Protein AF-A0A7V9ZHH3-F1 (afdb_monomer_lite)

pLDDT: mean 85.67, std 10.82, range [55.69, 96.56]

Foldseek 3Di:
DVVVVCCDVVVVDDDDDDPLVVLLVVLCVLQPCVRCVVCLPPDLVVVCVVSVHDSVSSVVNVVVVVVVVVVD

Structure (mmCIF, N/CA/C/O backbone):
data_AF-A0A7V9ZHH3-F1
#
_entry.id   AF-A0A7V9ZHH3-F1
#
loop_
_atom_site.group_PDB
_atom_site.id
_atom_site.type_symbol
_atom_site.label_atom_id
_atom_site.label_alt_id
_atom_site.label_comp_id
_atom_site.label_asym_id
_atom_site.label_entity_id
_atom_site.label_seq_id
_atom_site.pdbx_PDB_ins_code
_atom_site.Cartn_x
_atom_site.Cartn_y
_atom_site.Cartn_z
_atom_site.occupancy
_atom_site.B_iso_or_equiv
_atom_site.auth_seq_id
_atom_site.auth_comp_id
_atom_site.auth_asym_id
_atom_site.auth_atom_id
_atom_site.pdbx_PDB_model_num
ATOM 1 N N . MET A 1 1 ? -10.033 8.658 1.278 1.00 57.41 1 MET A N 1
ATOM 2 C CA . MET A 1 1 ? -10.026 9.375 2.578 1.00 57.41 1 MET A CA 1
ATOM 3 C C . MET A 1 1 ? -11.347 9.286 3.351 1.00 57.41 1 MET A C 1
ATOM 5 O O . MET A 1 1 ? -11.293 9.256 4.570 1.00 57.41 1 MET A O 1
ATOM 9 N N . CYS A 1 2 ? -12.521 9.173 2.711 1.00 68.00 2 CYS A N 1
ATOM 10 C CA . CYS A 1 2 ? -13.802 9.094 3.441 1.00 68.00 2 CYS A CA 1
ATOM 11 C C . CYS A 1 2 ? -14.046 7.766 4.190 1.00 68.00 2 CYS A C 1
ATOM 13 O O . CYS A 1 2 ? -14.701 7.769 5.225 1.00 68.00 2 CYS A O 1
ATOM 15 N N . VAL A 1 3 ? -13.518 6.642 3.691 1.00 70.12 3 VAL A N 1
ATOM 16 C CA . VAL A 1 3 ? -13.725 5.304 4.286 1.00 70.12 3 VAL A CA 1
ATOM 17 C C . VAL A 1 3 ? -12.975 5.156 5.616 1.00 70.12 3 VAL A C 1
ATOM 19 O O . VAL A 1 3 ? -13.599 4.841 6.617 1.00 70.12 3 VAL A O 1
ATOM 22 N N . TYR A 1 4 ? -11.681 5.494 5.669 1.00 68.56 4 TYR A N 1
ATOM 23 C CA . TYR A 1 4 ? -10.908 5.462 6.918 1.00 68.56 4 TYR A CA 1
ATOM 24 C C . TYR A 1 4 ? -11.477 6.412 7.986 1.00 68.56 4 TYR A C 1
ATOM 26 O O . TYR A 1 4 ? -11.641 6.026 9.139 1.00 68.56 4 TYR A O 1
ATOM 34 N N . ALA A 1 5 ? -11.849 7.640 7.600 1.00 68.25 5 ALA A N 1
ATOM 35 C CA . ALA A 1 5 ? -12.481 8.587 8.518 1.00 68.25 5 ALA A CA 1
ATOM 36 C C . ALA A 1 5 ? -13.809 8.050 9.077 1.00 68.25 5 ALA A C 1
ATOM 38 O O . ALA A 1 5 ? -14.062 8.168 10.272 1.00 68.25 5 ALA A O 1
ATOM 39 N N . ARG A 1 6 ? -14.635 7.412 8.237 1.00 77.31 6 ARG A N 1
ATOM 40 C CA . ARG A 1 6 ? -15.851 6.721 8.681 1.00 77.31 6 ARG A CA 1
ATOM 41 C C . ARG A 1 6 ? -15.514 5.599 9.660 1.00 77.31 6 ARG A C 1
ATOM 43 O O . ARG A 1 6 ? -16.137 5.529 10.710 1.00 77.31 6 ARG A O 1
ATOM 50 N N . ASP A 1 7 ? -14.553 4.743 9.340 1.00 74.06 7 ASP A N 1
ATOM 51 C CA . ASP A 1 7 ? -14.231 3.567 10.155 1.00 74.06 7 ASP A CA 1
ATOM 52 C C . ASP A 1 7 ? -13.65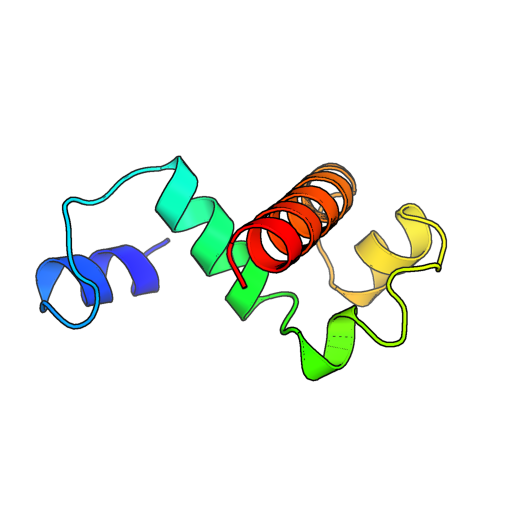8 3.965 11.531 1.00 74.06 7 ASP A C 1
ATOM 54 O O . ASP A 1 7 ? -13.990 3.340 12.536 1.00 74.06 7 ASP A O 1
ATOM 58 N N . VAL A 1 8 ? -12.901 5.065 11.613 1.00 73.06 8 VAL A N 1
ATOM 59 C CA . VAL A 1 8 ? -12.475 5.672 12.889 1.00 73.06 8 VAL A CA 1
ATOM 60 C C . VAL A 1 8 ? -13.663 6.272 13.650 1.00 73.06 8 VAL A C 1
ATOM 62 O O . VAL A 1 8 ? -13.867 5.968 14.822 1.00 73.06 8 VAL A O 1
ATOM 65 N N . LEU A 1 9 ? -14.488 7.102 12.998 1.00 75.88 9 LEU A N 1
ATOM 66 C CA . LEU A 1 9 ? -15.629 7.770 13.647 1.00 75.88 9 LEU A CA 1
ATOM 67 C C . LEU A 1 9 ? -16.725 6.795 14.102 1.00 75.88 9 LEU A C 1
ATOM 69 O O . LEU A 1 9 ? -17.469 7.095 15.032 1.00 75.88 9 LEU A O 1
ATOM 73 N N . THR A 1 10 ? -16.832 5.639 13.448 1.00 78.38 10 THR A N 1
ATOM 74 C CA . THR A 1 10 ? -17.782 4.569 13.793 1.00 78.38 10 THR A CA 1
ATOM 75 C C . THR A 1 10 ? -17.192 3.531 14.749 1.00 78.38 10 THR A C 1
ATOM 77 O O . THR A 1 10 ? -17.904 2.616 15.155 1.00 78.38 10 THR A O 1
ATOM 80 N N . GLY A 1 11 ? -15.921 3.677 15.143 1.00 76.00 11 GLY A N 1
ATOM 81 C CA . GLY A 1 11 ? -15.254 2.799 16.106 1.00 76.00 11 GLY A CA 1
ATOM 82 C C . GLY A 1 11 ? -14.856 1.423 15.562 1.00 76.00 11 GLY A C 1
ATOM 83 O O . GLY A 1 11 ? -14.503 0.547 16.345 1.00 76.00 11 GLY A O 1
ATOM 84 N N . VAL A 1 12 ? -14.900 1.221 14.241 1.00 79.06 12 V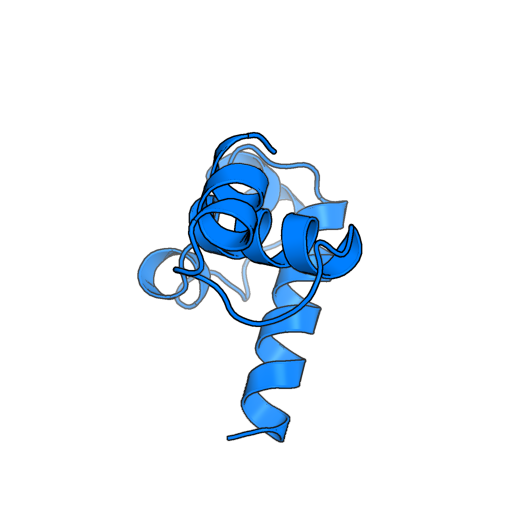AL A N 1
ATOM 85 C CA . VAL A 1 12 ? -14.406 0.002 13.575 1.00 79.06 12 VAL A CA 1
ATOM 86 C C . VAL A 1 12 ? -12.882 -0.075 13.660 1.00 79.06 12 VAL A C 1
ATOM 88 O O . VAL A 1 12 ? -12.326 -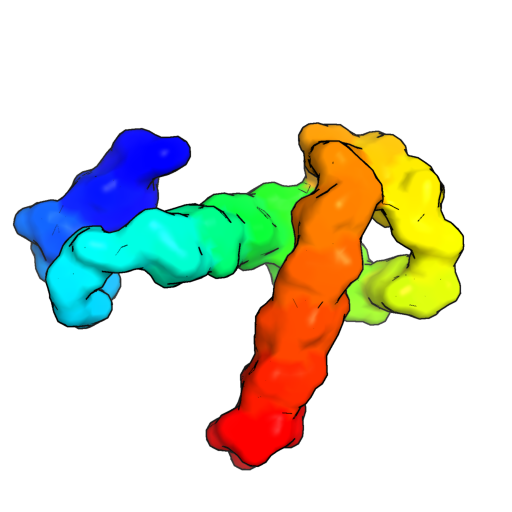1.157 13.836 1.00 79.06 12 VAL A O 1
ATOM 91 N N . LEU A 1 13 ? -12.206 1.074 13.571 1.00 72.38 13 LEU A N 1
ATOM 92 C CA . LEU A 1 13 ? -10.764 1.184 13.776 1.00 72.38 13 LEU A CA 1
ATOM 93 C C . LEU A 1 13 ? -10.466 1.908 15.095 1.00 72.38 13 LEU A C 1
ATOM 95 O O . LEU A 1 13 ? -11.033 2.974 15.342 1.00 72.38 13 LEU A O 1
ATOM 99 N N . PRO A 1 14 ? -9.578 1.359 15.944 1.00 72.38 14 PRO A N 1
ATOM 100 C CA . PRO A 1 14 ? -9.223 1.986 17.208 1.00 72.38 14 PRO A CA 1
ATOM 101 C C . PRO A 1 14 ? -8.313 3.206 17.003 1.00 72.38 14 PRO A C 1
ATOM 103 O O . PRO A 1 14 ? -7.490 3.249 16.088 1.00 72.38 14 PRO A O 1
ATOM 106 N N . GLY A 1 15 ? -8.402 4.159 17.932 1.00 73.62 15 GLY A N 1
ATOM 107 C CA . GLY A 1 15 ? -7.521 5.327 17.998 1.00 73.62 15 GLY A CA 1
ATOM 108 C C . GLY A 1 15 ? -8.029 6.559 17.236 1.00 73.62 15 GLY A C 1
ATOM 109 O O . GLY A 1 15 ? -9.037 6.500 16.535 1.00 73.62 15 GLY A O 1
ATOM 110 N N . PRO A 1 16 ? -7.371 7.718 17.414 1.00 75.06 16 PRO A N 1
ATOM 111 C CA . PRO A 1 16 ? -7.746 8.949 16.730 1.00 75.06 16 PRO A CA 1
ATOM 112 C C . PRO A 1 16 ? -7.381 8.892 15.241 1.00 75.06 16 PRO A C 1
ATOM 114 O O . PRO A 1 16 ? -6.440 8.207 14.840 1.00 75.06 16 PRO A O 1
ATOM 117 N N . TYR A 1 17 ? -8.082 9.676 14.421 1.00 70.44 17 TYR A N 1
ATOM 118 C CA . TYR A 1 17 ? -7.709 9.858 13.020 1.00 70.44 17 TYR A CA 1
ATOM 119 C C . TYR A 1 17 ? -6.290 10.435 12.926 1.00 70.44 17 TYR A C 1
ATOM 121 O O . TYR A 1 17 ? -6.018 11.518 13.445 1.00 70.44 17 TYR A O 1
ATOM 129 N N . GLY A 1 18 ? -5.399 9.734 12.228 1.00 79.31 18 GLY A N 1
ATOM 130 C CA . GLY A 1 18 ? -4.053 10.206 11.918 1.00 79.31 18 GLY A CA 1
ATOM 131 C C . GLY A 1 18 ? -3.804 10.158 10.418 1.00 79.31 18 GLY A C 1
ATOM 132 O O . GLY A 1 18 ? -4.092 9.147 9.785 1.00 79.31 18 GLY A O 1
ATOM 133 N N . GLN A 1 19 ? -3.240 11.225 9.845 1.00 79.81 19 GLN A N 1
ATOM 134 C CA . GLN A 1 19 ? -2.959 11.290 8.405 1.00 79.81 19 GLN A CA 1
ATOM 135 C C . GLN A 1 19 ? -2.066 10.128 7.937 1.00 79.81 19 GLN A C 1
ATOM 137 O O . GLN A 1 19 ? -2.389 9.470 6.957 1.00 79.81 19 GLN A O 1
ATOM 142 N N . GLN A 1 20 ? -1.006 9.810 8.686 1.00 80.06 20 GLN A N 1
ATOM 143 C CA . GLN A 1 20 ? -0.116 8.689 8.361 1.00 80.06 20 GLN A CA 1
ATOM 144 C C . GLN A 1 20 ? -0.842 7.334 8.404 1.00 80.06 20 GLN A C 1
ATOM 146 O O . GLN A 1 20 ? -0.619 6.475 7.555 1.00 80.06 20 GLN A O 1
ATOM 151 N N . ALA A 1 21 ? -1.754 7.150 9.363 1.00 79.75 21 ALA A N 1
ATOM 152 C CA . ALA A 1 21 ? -2.557 5.935 9.468 1.00 79.75 21 ALA A CA 1
ATOM 153 C C . ALA A 1 21 ? -3.607 5.842 8.345 1.00 79.75 21 ALA A C 1
ATOM 155 O O . ALA A 1 21 ? -3.851 4.754 7.829 1.00 79.75 21 ALA A O 1
ATOM 156 N N . ALA A 1 22 ? -4.168 6.977 7.919 1.00 81.69 22 ALA A N 1
ATOM 157 C CA . ALA A 1 22 ? -5.073 7.058 6.778 1.00 81.69 22 ALA A CA 1
ATOM 158 C C . ALA A 1 22 ? -4.367 6.716 5.458 1.00 81.69 22 ALA A C 1
ATOM 160 O O . ALA A 1 22 ? -4.925 6.004 4.625 1.00 81.69 22 ALA A O 1
ATOM 161 N N . GLU A 1 23 ? -3.141 7.205 5.272 1.00 87.06 23 GLU A N 1
ATOM 162 C CA . GLU A 1 23 ? -2.318 6.903 4.099 1.00 87.06 23 GLU A CA 1
ATOM 163 C C . GLU A 1 23 ? -1.918 5.426 4.063 1.00 87.06 23 GLU A C 1
ATOM 165 O O . GLU A 1 23 ? -2.072 4.785 3.025 1.00 87.06 23 GLU A O 1
ATOM 170 N N . ARG A 1 24 ? -1.506 4.850 5.201 1.00 87.19 24 ARG A N 1
ATOM 171 C CA . ARG A 1 24 ? -1.236 3.408 5.308 1.00 87.19 24 ARG A CA 1
ATOM 172 C C . ARG A 1 24 ? -2.475 2.574 4.990 1.00 87.19 24 ARG A C 1
ATOM 174 O O . ARG A 1 24 ? -2.405 1.680 4.156 1.00 87.19 24 ARG A O 1
ATOM 181 N N . TYR A 1 25 ? -3.625 2.915 5.572 1.00 85.69 25 TYR A N 1
ATOM 182 C CA . TYR A 1 25 ? -4.893 2.245 5.270 1.00 85.69 25 TYR A CA 1
ATOM 183 C C . TYR A 1 25 ? -5.245 2.333 3.776 1.00 85.69 25 TYR A C 1
ATOM 185 O O . TYR A 1 25 ? -5.675 1.354 3.171 1.00 85.69 25 TYR A O 1
ATOM 193 N N . ALA A 1 26 ? -5.045 3.496 3.150 1.00 89.38 26 ALA A N 1
ATOM 194 C CA . ALA A 1 26 ? -5.281 3.655 1.719 1.00 89.38 26 ALA A CA 1
ATOM 195 C C . ALA A 1 26 ? -4.347 2.768 0.882 1.00 89.38 26 ALA A C 1
ATOM 197 O O . ALA A 1 26 ? -4.806 2.154 -0.079 1.00 89.38 26 ALA A O 1
ATOM 198 N N . ARG A 1 27 ? -3.067 2.656 1.258 1.00 93.56 27 ARG A N 1
ATOM 199 C CA . ARG A 1 27 ? -2.119 1.752 0.595 1.00 93.56 27 ARG A CA 1
ATOM 200 C C . ARG A 1 27 ? -2.518 0.289 0.749 1.00 93.56 27 ARG A C 1
ATOM 202 O O . ARG A 1 27 ? -2.464 -0.436 -0.232 1.00 93.56 27 ARG A O 1
ATOM 209 N N . GLU A 1 28 ? -2.968 -0.137 1.923 1.00 90.75 28 GLU A N 1
ATOM 210 C CA . GLU A 1 28 ? -3.457 -1.506 2.145 1.00 90.75 28 GLU A CA 1
ATOM 211 C C . GLU A 1 28 ? -4.692 -1.827 1.295 1.00 90.75 28 GLU A C 1
ATOM 213 O O . GLU A 1 28 ? -4.791 -2.916 0.740 1.00 90.75 28 GLU A O 1
ATOM 218 N N . ALA A 1 29 ? -5.607 -0.867 1.146 1.00 90.00 29 ALA A N 1
ATOM 219 C CA . ALA A 1 29 ? -6.807 -1.041 0.333 1.00 90.00 29 ALA A CA 1
ATOM 220 C C . ALA A 1 29 ? -6.521 -1.048 -1.181 1.00 90.00 29 ALA A C 1
ATOM 222 O O . ALA A 1 29 ? -7.184 -1.766 -1.926 1.00 90.00 29 ALA A O 1
ATOM 223 N N . LEU A 1 30 ? -5.569 -0.233 -1.648 1.00 92.19 30 LEU A N 1
ATOM 224 C CA . LEU A 1 30 ? -5.207 -0.128 -3.069 1.00 92.19 30 LEU A CA 1
ATOM 225 C C . LEU A 1 30 ? -4.199 -1.196 -3.513 1.00 92.19 30 LEU A C 1
ATOM 227 O O . LEU A 1 30 ? -4.178 -1.575 -4.679 1.00 92.19 30 LEU A O 1
ATOM 231 N N . MET A 1 31 ? -3.358 -1.663 -2.593 1.00 95.31 31 MET A N 1
ATOM 232 C CA . MET A 1 31 ? -2.282 -2.625 -2.827 1.00 95.31 31 MET A CA 1
ATOM 233 C C . MET A 1 31 ? -2.350 -3.725 -1.762 1.00 95.31 31 MET A C 1
ATOM 235 O O . MET A 1 31 ? -1.494 -3.766 -0.867 1.00 95.31 31 MET A O 1
ATOM 239 N N . PRO A 1 32 ? -3.375 -4.592 -1.806 1.00 93.19 32 PRO A N 1
ATOM 240 C CA . PRO A 1 32 ? -3.575 -5.602 -0.776 1.00 93.19 32 PRO A CA 1
ATOM 241 C C . PRO A 1 32 ? -2.457 -6.654 -0.806 1.00 93.19 32 PRO A C 1
ATOM 243 O O . PRO A 1 32 ? -1.848 -6.905 -1.851 1.00 93.19 32 PRO A O 1
ATOM 246 N N . ASP A 1 33 ? -2.146 -7.233 0.358 1.00 92.69 33 ASP A N 1
ATOM 247 C CA . ASP A 1 33 ? -0.954 -8.072 0.572 1.00 92.69 33 ASP A CA 1
ATOM 248 C C . ASP A 1 33 ? -0.890 -9.248 -0.413 1.00 92.69 33 ASP A C 1
ATOM 250 O O . ASP A 1 33 ? 0.157 -9.506 -1.006 1.00 92.69 33 ASP A O 1
ATOM 254 N N . GLU A 1 34 ? -2.015 -9.918 -0.658 1.00 92.75 34 GLU A N 1
ATOM 255 C CA . GLU A 1 34 ? -2.106 -11.078 -1.546 1.00 92.75 34 GLU A CA 1
ATOM 256 C C . GLU A 1 34 ? -1.814 -10.757 -3.017 1.00 92.75 34 GLU A C 1
ATOM 258 O O . GLU A 1 34 ? -1.412 -11.642 -3.772 1.00 92.75 34 GLU A O 1
ATOM 263 N N . GLN A 1 35 ? -1.979 -9.496 -3.423 1.00 94.19 35 GLN A N 1
ATOM 264 C CA . GLN A 1 35 ? -1.691 -9.035 -4.783 1.00 94.19 35 GLN A CA 1
ATOM 265 C C . GLN A 1 35 ? -0.316 -8.377 -4.882 1.00 94.19 35 GLN A C 1
ATOM 267 O O . GLN A 1 35 ? 0.335 -8.480 -5.919 1.00 94.19 35 GLN A O 1
ATOM 272 N N . PHE A 1 36 ? 0.127 -7.699 -3.822 1.00 95.25 36 PHE A N 1
ATOM 273 C CA . PHE A 1 36 ? 1.371 -6.935 -3.820 1.00 95.25 36 PHE A CA 1
ATOM 274 C C . PHE A 1 36 ? 2.596 -7.802 -3.512 1.00 95.25 36 PHE A C 1
ATOM 276 O O . PHE A 1 36 ? 3.611 -7.681 -4.193 1.00 95.25 36 PHE A O 1
ATOM 283 N N . LEU A 1 37 ? 2.516 -8.711 -2.534 1.00 94.12 37 LEU A N 1
ATOM 284 C CA . LEU A 1 37 ? 3.658 -9.537 -2.116 1.00 94.12 37 LEU A CA 1
ATOM 285 C C . LEU A 1 37 ? 4.277 -10.375 -3.248 1.00 94.12 37 LEU A C 1
ATOM 287 O O . LEU A 1 37 ? 5.505 -10.379 -3.343 1.00 94.12 37 LEU A O 1
ATOM 291 N N . PRO A 1 38 ? 3.503 -11.041 -4.132 1.00 96.06 38 PRO A N 1
ATOM 292 C CA . PRO A 1 38 ? 4.081 -11.863 -5.199 1.00 96.06 38 PRO A CA 1
ATOM 293 C C . PRO A 1 38 ? 4.928 -11.079 -6.206 1.00 96.06 38 PRO A C 1
ATOM 295 O O . PRO A 1 38 ? 5.736 -11.672 -6.914 1.00 96.06 38 PRO A O 1
ATOM 298 N N . VAL A 1 39 ? 4.727 -9.763 -6.281 1.00 96.12 39 VAL A N 1
ATOM 299 C CA . VAL A 1 39 ? 5.351 -8.873 -7.265 1.00 96.12 39 VAL A CA 1
ATOM 300 C C . VAL A 1 39 ? 6.216 -7.796 -6.615 1.00 96.12 39 VAL A C 1
ATOM 302 O O . VAL A 1 39 ? 6.752 -6.946 -7.307 1.00 96.12 39 VAL A O 1
ATOM 305 N N . ALA A 1 40 ? 6.402 -7.822 -5.294 1.00 94.19 40 ALA A N 1
ATOM 306 C CA . ALA A 1 40 ? 7.093 -6.761 -4.556 1.00 94.19 40 ALA A CA 1
ATOM 307 C C . ALA A 1 40 ? 8.573 -6.570 -4.956 1.00 94.19 40 ALA A C 1
ATOM 309 O O . ALA A 1 40 ? 9.172 -5.559 -4.602 1.00 94.19 40 ALA A O 1
ATOM 310 N N . ALA A 1 41 ? 9.159 -7.534 -5.675 1.00 94.31 41 ALA A N 1
ATOM 311 C CA . ALA A 1 41 ? 10.512 -7.454 -6.223 1.00 94.31 41 ALA A CA 1
ATOM 312 C C . ALA A 1 41 ? 10.580 -6.830 -7.634 1.00 94.31 41 ALA A C 1
ATOM 314 O O . ALA A 1 41 ? 11.683 -6.595 -8.132 1.00 94.31 41 ALA A O 1
ATOM 315 N N . ASP A 1 42 ? 9.435 -6.576 -8.280 1.00 96.25 42 ASP A N 1
ATOM 316 C CA . ASP A 1 42 ? 9.369 -5.928 -9.592 1.00 96.25 42 ASP A CA 1
ATOM 317 C C . ASP A 1 42 ? 9.811 -4.451 -9.494 1.00 96.25 42 ASP A C 1
ATOM 319 O O . ASP A 1 42 ? 9.734 -3.835 -8.424 1.00 96.25 42 ASP A O 1
ATOM 323 N N . PRO A 1 43 ? 10.251 -3.830 -10.605 1.00 96.06 43 PRO A N 1
ATOM 324 C CA . PRO A 1 43 ? 10.645 -2.426 -10.607 1.00 96.06 43 PRO A CA 1
ATOM 325 C C . PRO A 1 43 ? 9.524 -1.490 -10.103 1.00 96.06 43 PRO A C 1
ATOM 327 O O . PRO A 1 43 ? 8.374 -1.632 -10.530 1.00 96.06 43 PRO A O 1
ATOM 330 N N . PRO A 1 44 ? 9.832 -0.456 -9.289 1.00 94.38 44 PRO A N 1
ATOM 331 C CA . PRO A 1 44 ? 8.813 0.435 -8.721 1.00 94.38 44 PRO A CA 1
ATOM 332 C C . PRO A 1 44 ? 7.907 1.109 -9.757 1.00 94.38 44 PRO A C 1
ATOM 334 O O . PRO A 1 44 ? 6.720 1.301 -9.514 1.00 94.38 44 PRO A O 1
ATOM 337 N N . ALA A 1 45 ? 8.443 1.432 -10.938 1.00 94.69 45 ALA A N 1
ATOM 338 C CA . ALA A 1 45 ? 7.663 2.007 -12.032 1.00 94.69 45 ALA A CA 1
ATOM 339 C C . ALA A 1 45 ? 6.607 1.031 -12.587 1.00 94.69 45 ALA A C 1
ATOM 341 O O . ALA A 1 45 ? 5.497 1.446 -12.920 1.00 94.69 45 ALA A O 1
ATOM 342 N N . GLU A 1 46 ? 6.928 -0.262 -12.659 1.00 96.56 46 GLU A N 1
ATOM 343 C CA . GLU A 1 46 ? 5.991 -1.294 -13.114 1.00 96.56 46 GLU A CA 1
ATOM 344 C C . GLU A 1 46 ? 4.896 -1.536 -12.074 1.00 96.56 46 GLU A C 1
ATOM 346 O O . GLU A 1 46 ? 3.722 -1.666 -12.424 1.00 96.56 46 GLU A O 1
ATOM 351 N N . LEU A 1 47 ? 5.256 -1.511 -10.790 1.00 96.12 47 LEU A N 1
ATOM 352 C CA . LEU A 1 47 ? 4.300 -1.603 -9.689 1.00 96.12 47 LEU A CA 1
ATOM 353 C C . LEU A 1 47 ? 3.363 -0.395 -9.639 1.00 96.12 47 LEU A C 1
ATOM 355 O O . LEU A 1 47 ? 2.148 -0.568 -9.547 1.00 96.12 47 LEU A O 1
ATOM 359 N N . ALA A 1 48 ? 3.902 0.817 -9.770 1.00 96.06 48 ALA A N 1
ATOM 360 C CA . ALA A 1 48 ? 3.123 2.052 -9.835 1.00 96.06 48 ALA A CA 1
ATOM 361 C C . ALA A 1 48 ? 2.083 2.003 -10.962 1.00 96.06 48 ALA A C 1
ATOM 363 O O . ALA A 1 48 ? 0.907 2.305 -10.746 1.00 96.06 48 ALA A O 1
ATOM 364 N N . ALA A 1 49 ? 2.491 1.536 -12.146 1.00 96.56 49 ALA A N 1
ATOM 365 C CA . ALA A 1 49 ? 1.586 1.342 -13.273 1.00 96.56 49 ALA A CA 1
ATOM 366 C C . ALA A 1 49 ? 0.534 0.253 -12.998 1.00 96.56 49 ALA A C 1
ATOM 368 O O . ALA A 1 49 ? -0.648 0.467 -13.266 1.00 96.56 49 ALA A O 1
ATOM 369 N N . ARG A 1 50 ? 0.935 -0.895 -12.435 1.00 96.56 50 ARG A N 1
ATOM 370 C CA . ARG A 1 50 ? 0.042 -2.032 -12.142 1.00 96.56 50 ARG A CA 1
ATOM 371 C C . ARG A 1 50 ? -1.049 -1.675 -11.134 1.00 96.56 50 ARG A C 1
ATOM 373 O O . ARG A 1 50 ? -2.201 -2.046 -11.337 1.00 96.56 50 ARG A O 1
ATOM 380 N N . PHE A 1 51 ? -0.693 -0.964 -10.069 1.00 95.12 51 PHE A N 1
ATOM 381 C CA . PHE A 1 51 ? -1.618 -0.584 -8.998 1.00 95.12 51 PHE A CA 1
ATOM 382 C C . PHE A 1 51 ? -2.261 0.793 -9.208 1.00 95.12 51 PHE A C 1
ATOM 384 O O . PHE A 1 51 ? -3.105 1.200 -8.412 1.00 95.12 51 PHE A O 1
ATOM 391 N N . ASN A 1 52 ? -1.905 1.495 -10.290 1.00 96.00 52 ASN A N 1
ATOM 392 C CA . ASN A 1 52 ? -2.380 2.840 -10.611 1.00 96.00 52 ASN A CA 1
ATOM 393 C C . ASN A 1 52 ? -2.181 3.832 -9.447 1.00 96.00 52 ASN A C 1
ATOM 395 O O . ASN A 1 52 ? -3.091 4.569 -9.057 1.00 96.00 52 ASN A O 1
ATOM 399 N N . VAL A 1 53 ? -0.974 3.829 -8.878 1.00 94.12 53 VAL A N 1
ATOM 400 C CA . VAL A 1 53 ? -0.554 4.725 -7.792 1.00 94.12 53 VAL A CA 1
ATOM 401 C C . VAL A 1 53 ? 0.763 5.423 -8.150 1.00 94.12 53 VAL A C 1
ATOM 403 O O . VAL A 1 53 ? 1.518 4.908 -8.971 1.00 94.12 53 VAL A O 1
ATOM 406 N N . PRO A 1 54 ? 1.079 6.583 -7.547 1.00 94.75 54 PRO A N 1
ATOM 407 C CA . PRO A 1 54 ? 2.395 7.206 -7.688 1.00 94.75 54 PRO A CA 1
ATOM 408 C C . PRO A 1 54 ? 3.529 6.297 -7.187 1.00 94.75 54 PRO A C 1
ATOM 410 O O . PRO A 1 54 ? 3.330 5.522 -6.249 1.00 94.75 54 PRO A O 1
ATOM 413 N N . VAL A 1 55 ? 4.727 6.424 -7.769 1.00 94.12 55 VAL A N 1
ATOM 414 C CA . VAL A 1 55 ? 5.906 5.607 -7.409 1.00 94.12 55 VAL A CA 1
ATOM 415 C C . VAL A 1 55 ? 6.262 5.759 -5.929 1.00 94.12 55 VAL A C 1
ATOM 417 O O . VAL A 1 55 ? 6.589 4.778 -5.269 1.00 94.12 55 VAL A O 1
ATOM 420 N N . GLU A 1 56 ? 6.085 6.949 -5.364 1.00 93.44 56 GLU A N 1
ATOM 421 C CA . GLU A 1 56 ? 6.349 7.237 -3.952 1.00 93.44 56 GLU A CA 1
ATOM 422 C C . GLU A 1 56 ? 5.466 6.398 -3.011 1.00 93.44 56 GLU A C 1
ATOM 424 O O . GLU A 1 56 ? 5.845 6.116 -1.873 1.00 93.44 56 GLU A O 1
ATOM 429 N N . GLN A 1 57 ? 4.284 5.967 -3.472 1.00 94.88 57 GLN A N 1
ATOM 430 C CA . GLN A 1 57 ? 3.409 5.079 -2.701 1.00 94.88 57 GLN A CA 1
ATOM 431 C C . GLN A 1 57 ? 3.885 3.623 -2.724 1.00 94.88 57 GLN A C 1
ATOM 433 O O . GLN A 1 57 ? 3.559 2.885 -1.794 1.00 94.88 57 GLN A O 1
ATOM 438 N N . ILE A 1 58 ? 4.669 3.218 -3.729 1.00 96.19 58 ILE A N 1
ATOM 439 C CA . ILE A 1 58 ? 5.305 1.896 -3.780 1.00 96.19 58 ILE A CA 1
ATOM 440 C C . ILE A 1 58 ? 6.400 1.812 -2.722 1.00 96.19 58 ILE A C 1
ATOM 442 O O . ILE A 1 58 ? 6.395 0.886 -1.912 1.00 96.19 58 ILE A O 1
ATOM 446 N N . ASP A 1 59 ? 7.271 2.819 -2.657 1.00 93.94 59 ASP A N 1
ATOM 447 C CA . ASP A 1 59 ? 8.329 2.882 -1.644 1.00 93.94 59 ASP A CA 1
ATOM 448 C C . ASP A 1 59 ? 7.734 2.878 -0.230 1.00 93.94 59 ASP A C 1
ATOM 450 O O . ASP A 1 59 ? 8.135 2.086 0.625 1.00 93.94 59 ASP A O 1
ATOM 454 N N . ALA A 1 60 ? 6.700 3.693 0.005 1.00 93.56 60 ALA A N 1
ATOM 455 C CA . ALA A 1 60 ? 5.992 3.715 1.283 1.00 93.56 60 ALA A CA 1
ATOM 456 C C . ALA A 1 60 ? 5.335 2.363 1.620 1.00 93.56 60 ALA A C 1
ATOM 458 O O . ALA A 1 60 ? 5.345 1.943 2.777 1.00 93.56 60 ALA A O 1
ATOM 459 N N . ARG A 1 61 ? 4.799 1.648 0.622 1.00 93.94 61 ARG A N 1
ATOM 460 C CA . ARG A 1 61 ? 4.205 0.319 0.820 1.00 93.94 61 ARG A CA 1
ATOM 461 C C . ARG A 1 61 ? 5.245 -0.730 1.209 1.00 93.94 61 ARG A C 1
ATOM 463 O O . ARG A 1 61 ? 4.968 -1.559 2.075 1.00 93.94 61 ARG A O 1
ATOM 470 N N . LEU A 1 62 ? 6.431 -0.688 0.607 1.00 92.94 62 LEU A N 1
ATOM 471 C CA . LEU A 1 62 ? 7.542 -1.575 0.962 1.00 92.94 62 LEU A CA 1
ATOM 472 C C . LEU A 1 62 ? 8.020 -1.326 2.399 1.00 92.94 62 LEU A C 1
ATOM 474 O O . LEU A 1 62 ? 8.263 -2.282 3.136 1.00 92.94 62 LEU A O 1
ATOM 478 N N . VAL A 1 63 ? 8.079 -0.061 2.828 1.00 92.56 63 VAL A N 1
ATOM 479 C CA . VAL A 1 63 ? 8.380 0.303 4.224 1.00 92.56 63 VAL A CA 1
ATOM 480 C C . VAL A 1 63 ? 7.321 -0.245 5.184 1.00 92.56 63 VAL A C 1
ATOM 482 O O . VAL A 1 63 ? 7.678 -0.842 6.199 1.00 92.56 63 VAL A O 1
ATOM 485 N N . ASP A 1 64 ? 6.032 -0.105 4.857 1.00 91.12 64 ASP A N 1
ATOM 486 C CA . ASP A 1 64 ? 4.942 -0.644 5.684 1.00 91.12 64 ASP A CA 1
ATOM 487 C C . ASP A 1 64 ? 5.051 -2.172 5.852 1.00 91.12 64 ASP A C 1
ATOM 489 O O . ASP A 1 64 ? 4.832 -2.695 6.945 1.00 91.12 64 ASP A O 1
ATOM 493 N N . LEU A 1 65 ? 5.408 -2.898 4.785 1.00 88.62 65 LEU A N 1
ATOM 494 C CA . LEU A 1 65 ? 5.614 -4.350 4.832 1.00 88.62 65 LEU A CA 1
ATOM 495 C C . LEU A 1 65 ? 6.811 -4.736 5.704 1.00 88.62 65 LEU A C 1
ATOM 497 O O . LEU A 1 65 ? 6.704 -5.659 6.511 1.00 88.62 65 LEU A O 1
ATOM 501 N N . ALA A 1 66 ? 7.930 -4.020 5.576 1.00 87.69 66 ALA A N 1
ATOM 502 C CA . ALA A 1 66 ? 9.115 -4.258 6.393 1.00 87.69 66 ALA A CA 1
ATOM 503 C C . ALA A 1 66 ? 8.843 -4.012 7.886 1.00 87.69 66 ALA A C 1
ATOM 505 O O . ALA A 1 66 ? 9.270 -4.808 8.718 1.00 87.69 66 ALA A O 1
ATOM 506 N N . ALA A 1 67 ? 8.088 -2.961 8.226 1.00 84.88 67 ALA A N 1
ATOM 507 C CA . ALA A 1 67 ? 7.704 -2.668 9.607 1.00 84.88 67 ALA A CA 1
ATOM 508 C C . ALA A 1 67 ? 6.876 -3.805 10.229 1.00 84.88 67 ALA A C 1
ATOM 510 O O . ALA A 1 67 ? 7.165 -4.242 11.339 1.00 84.88 67 ALA A O 1
ATOM 511 N N . ARG A 1 68 ? 5.912 -4.367 9.487 1.00 78.25 68 ARG A N 1
ATOM 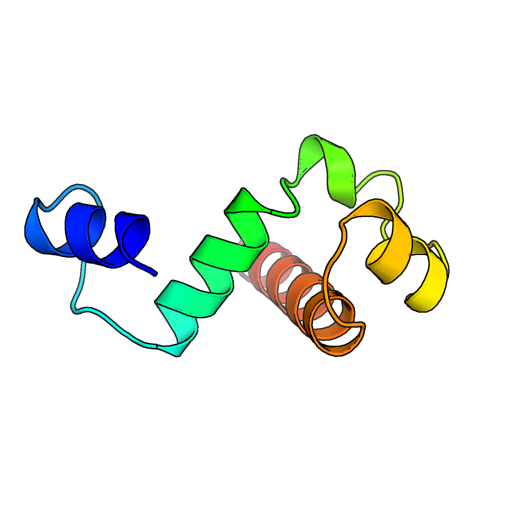512 C CA . ARG A 1 68 ? 5.104 -5.499 9.974 1.00 78.25 68 ARG A CA 1
ATOM 513 C C . ARG A 1 68 ? 5.908 -6.775 10.212 1.00 78.25 68 ARG A C 1
ATOM 515 O O . ARG A 1 68 ? 5.550 -7.531 11.101 1.00 78.25 68 ARG A O 1
ATOM 522 N N . LEU A 1 69 ? 6.955 -7.030 9.424 1.00 74.69 69 LEU A N 1
ATOM 523 C CA . LEU A 1 69 ? 7.828 -8.196 9.620 1.00 74.69 69 LEU A CA 1
ATOM 524 C C . LEU A 1 69 ? 8.706 -8.079 10.873 1.00 74.69 69 LEU A C 1
ATOM 526 O O . LEU A 1 69 ? 9.172 -9.095 11.372 1.00 74.69 69 LEU A O 1
ATOM 530 N N . ILE A 1 70 ? 8.958 -6.860 11.356 1.00 73.12 70 ILE A N 1
ATOM 531 C CA . ILE A 1 70 ? 9.699 -6.619 12.602 1.00 73.12 70 ILE A CA 1
ATOM 532 C C . ILE A 1 70 ? 8.779 -6.781 13.821 1.00 73.12 70 ILE A C 1
ATOM 534 O O . ILE A 1 70 ? 9.230 -7.232 14.870 1.00 73.12 70 ILE A O 1
ATOM 538 N N . ASP A 1 71 ? 7.501 -6.426 13.670 1.00 61.06 71 ASP A N 1
ATOM 539 C CA . ASP A 1 71 ? 6.492 -6.484 14.734 1.00 61.06 71 ASP A CA 1
ATOM 540 C C . ASP A 1 71 ? 5.807 -7.867 14.883 1.00 61.06 71 ASP A C 1
ATOM 542 O O . ASP A 1 71 ? 4.998 -8.039 15.799 1.00 61.06 71 ASP A O 1
ATOM 546 N N . ALA A 1 72 ? 6.095 -8.831 13.994 1.00 55.69 72 ALA A N 1
ATOM 547 C CA . ALA A 1 72 ? 5.502 -10.179 13.947 1.00 55.69 72 ALA A CA 1
ATOM 548 C C . ALA A 1 72 ? 6.418 -11.260 14.545 1.00 55.69 72 ALA A C 1
ATOM 550 O O . ALA A 1 72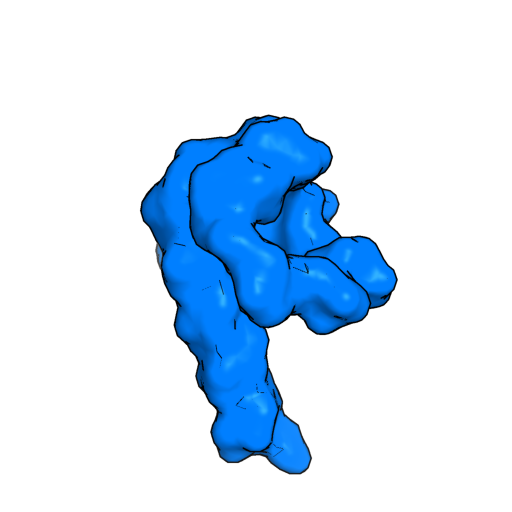 ? 5.878 -12.145 15.251 1.00 55.69 72 ALA A O 1
#

Radius of gyration: 13.08 Å; 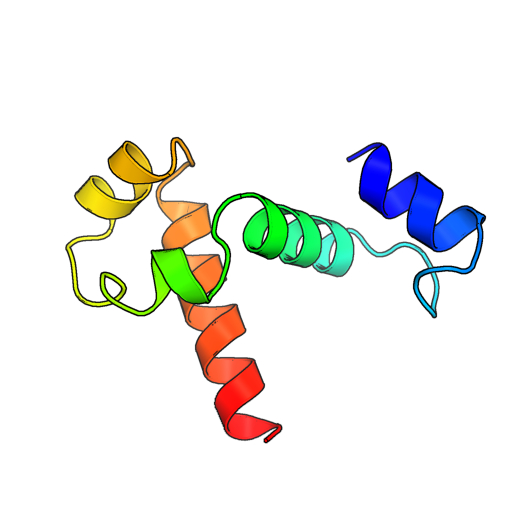chains: 1; bounding box: 28×23×31 Å

Sequence (72 aa):
MCVYARDVLTGVLPGPYGQQAAERYAREALMPDEQFLPVAADPPAELAARFNVPVEQIDARLVDLAARLIDA

Secondary structure (DSSP, 8-state):
-HHHHHHHHTTSS-S---HHHHHHHHHHHHS-HHHHGGGTTS-HHHHHHHHTS-HHHHHHHHHHHHHHHH--